Protein AF-A0A2S6QT26-F1 (afdb_monomer_lite)

Foldseek 3Di:
DPPPFDFDDDPDPDTDGDDDPPDDPVNVVVVVVVVVCVVVVD

Radius of gyration: 11.74 Å; chains: 1; bounding box: 24×23×24 Å

Secondary structure (DSSP, 8-state):
---S------SSS-PPP---TT--HHHHHHHHHHHHHHHH--

pLDDT: mean 80.87, std 16.31, range [43.66, 97.38]

Structure (mmCIF, N/CA/C/O backbone):
data_AF-A0A2S6QT26-F1
#
_entry.id   AF-A0A2S6QT26-F1
#
loop_
_atom_site.group_PDB
_atom_site.id
_atom_site.type_symbol
_atom_site.label_atom_id
_atom_site.label_alt_id
_atom_site.label_comp_id
_atom_site.label_asym_id
_atom_site.label_entity_id
_atom_site.label_seq_id
_atom_site.pdbx_PDB_ins_code
_atom_site.Cartn_x
_atom_site.Cartn_y
_atom_site.Cartn_z
_atom_site.occupancy
_atom_site.B_iso_or_equiv
_atom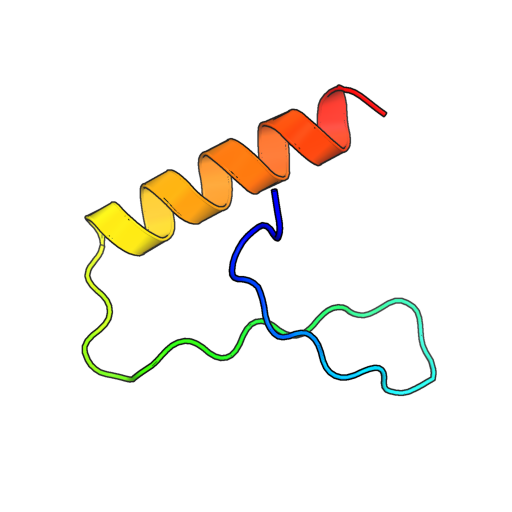_site.auth_seq_id
_atom_site.auth_comp_id
_atom_site.auth_asym_id
_atom_site.auth_atom_id
_atom_site.pdbx_PDB_model_num
ATOM 1 N N . MET A 1 1 ? 16.645 0.058 5.971 1.00 43.66 1 MET A N 1
ATOM 2 C CA . MET A 1 1 ? 15.275 -0.015 6.516 1.00 43.66 1 MET A CA 1
ATOM 3 C C . MET A 1 1 ? 14.419 -0.594 5.406 1.00 43.66 1 MET A C 1
ATOM 5 O O . MET A 1 1 ? 14.250 0.074 4.397 1.00 43.66 1 MET A O 1
ATOM 9 N N . GLU A 1 2 ? 14.029 -1.865 5.515 1.00 55.59 2 GLU A N 1
ATOM 10 C CA . GLU A 1 2 ? 13.116 -2.503 4.555 1.00 55.59 2 GLU A CA 1
ATOM 11 C C . GLU A 1 2 ? 11.751 -1.820 4.647 1.00 55.59 2 GLU A C 1
ATOM 13 O O . GLU A 1 2 ? 11.155 -1.757 5.719 1.00 55.59 2 GLU A O 1
ATOM 18 N N . THR A 1 3 ? 11.264 -1.274 3.537 1.00 58.31 3 THR A N 1
ATOM 19 C CA . THR A 1 3 ? 10.056 -0.437 3.457 1.00 58.31 3 THR A CA 1
ATOM 20 C C . THR A 1 3 ? 8.740 -1.221 3.531 1.00 58.31 3 THR A C 1
ATOM 22 O O . THR A 1 3 ? 7.707 -0.703 3.130 1.00 58.31 3 THR A O 1
ATOM 25 N N . GLY A 1 4 ? 8.735 -2.455 4.049 1.00 60.00 4 GLY A N 1
ATOM 26 C CA . GLY A 1 4 ? 7.507 -3.210 4.350 1.00 60.00 4 GLY A CA 1
ATOM 27 C C . GLY A 1 4 ? 6.622 -3.572 3.148 1.00 60.00 4 GLY A C 1
ATOM 28 O O . GLY A 1 4 ? 5.523 -4.087 3.339 1.00 60.00 4 GLY A O 1
ATOM 29 N N . VAL A 1 5 ? 7.076 -3.333 1.915 1.00 62.28 5 VAL A N 1
ATOM 30 C CA . VAL A 1 5 ? 6.311 -3.628 0.701 1.00 62.28 5 VAL A CA 1
ATOM 31 C C . VAL A 1 5 ? 6.775 -4.954 0.104 1.00 62.28 5 VAL A C 1
ATOM 33 O O . VAL A 1 5 ? 7.892 -5.073 -0.394 1.00 62.28 5 VAL A O 1
ATOM 36 N N . LEU A 1 6 ? 5.884 -5.946 0.103 1.00 64.75 6 LEU A N 1
ATOM 37 C CA . LEU A 1 6 ? 6.040 -7.184 -0.661 1.00 64.75 6 LEU A CA 1
ATOM 38 C C . LEU A 1 6 ? 5.544 -6.960 -2.097 1.00 64.75 6 LEU A C 1
ATOM 40 O O . LEU A 1 6 ? 4.344 -6.819 -2.323 1.00 64.75 6 LEU A O 1
ATOM 44 N N . SER A 1 7 ? 6.463 -6.954 -3.065 1.00 65.50 7 SER A N 1
ATOM 45 C CA . SER A 1 7 ? 6.155 -6.935 -4.502 1.00 65.50 7 SER A CA 1
ATOM 46 C C . SER A 1 7 ? 6.604 -8.248 -5.152 1.00 65.50 7 SER A C 1
ATOM 48 O O . SER A 1 7 ? 7.704 -8.730 -4.885 1.00 65.50 7 SER A O 1
ATOM 50 N N . LYS A 1 8 ? 5.752 -8.847 -5.994 1.00 59.56 8 LYS A N 1
ATOM 51 C CA . LYS A 1 8 ? 6.060 -10.053 -6.784 1.00 59.56 8 LYS A CA 1
ATOM 52 C C . LYS A 1 8 ? 6.235 -9.654 -8.249 1.00 59.56 8 LYS A C 1
ATOM 54 O O . LYS A 1 8 ? 5.278 -9.184 -8.857 1.00 59.56 8 LYS A O 1
ATOM 59 N N . GLU A 1 9 ? 7.425 -9.864 -8.809 1.00 56.41 9 GLU A N 1
ATOM 60 C CA . GLU A 1 9 ? 7.715 -9.558 -10.215 1.00 56.41 9 GLU A CA 1
ATOM 61 C C . GLU A 1 9 ? 7.010 -10.531 -11.173 1.00 56.41 9 GLU A C 1
ATOM 63 O O . GLU A 1 9 ? 7.087 -11.753 -11.029 1.00 56.41 9 GLU A O 1
ATOM 68 N N . THR A 1 10 ? 6.342 -9.977 -12.185 1.00 53.25 10 THR A N 1
ATOM 69 C CA . THR A 1 10 ? 5.794 -10.711 -13.332 1.00 53.25 10 THR A CA 1
ATOM 70 C C . THR A 1 10 ? 6.176 -9.975 -14.619 1.00 53.25 10 THR A C 1
ATOM 72 O O . THR A 1 10 ? 5.409 -9.142 -15.069 1.00 53.25 10 THR A O 1
ATOM 75 N N . HIS A 1 11 ? 7.377 -10.232 -15.151 1.00 61.62 11 HIS A N 1
ATOM 76 C CA . HIS A 1 11 ? 7.927 -9.944 -16.500 1.00 61.62 11 HIS A CA 1
ATOM 77 C C . HIS A 1 11 ? 7.593 -8.670 -17.322 1.00 61.62 11 HIS A C 1
ATOM 79 O O . HIS A 1 11 ? 8.180 -8.511 -18.385 1.00 61.62 11 HIS A O 1
ATOM 85 N N . GLU A 1 12 ? 6.786 -7.713 -16.882 1.00 61.19 12 GLU A N 1
ATOM 86 C CA . GLU A 1 12 ? 6.490 -6.481 -17.624 1.00 61.19 12 GLU A CA 1
ATOM 87 C C . GLU A 1 12 ? 6.234 -5.372 -16.605 1.00 61.19 12 GLU A C 1
ATOM 89 O O . GLU A 1 12 ? 5.200 -5.445 -15.967 1.00 61.19 12 GLU A O 1
ATOM 94 N N . ASN A 1 13 ? 7.182 -4.438 -16.399 1.00 74.31 13 ASN A N 1
ATOM 95 C CA . ASN A 1 13 ? 7.144 -3.104 -15.735 1.00 74.31 13 ASN A CA 1
ATOM 96 C C . ASN A 1 13 ? 6.035 -2.751 -14.702 1.00 74.31 13 ASN A C 1
ATOM 98 O O . ASN A 1 13 ? 5.753 -1.577 -14.470 1.00 74.31 13 ASN A O 1
ATOM 102 N N . VAL A 1 14 ? 5.390 -3.727 -14.075 1.00 80.19 14 VAL A N 1
ATOM 103 C CA . VAL A 1 14 ? 4.162 -3.575 -13.301 1.00 80.19 14 VAL A CA 1
ATOM 104 C C . VAL A 1 14 ? 4.433 -4.075 -11.897 1.00 80.19 14 VAL A C 1
ATOM 106 O O . VAL A 1 14 ? 4.739 -5.245 -11.669 1.00 80.19 14 VAL A O 1
ATOM 109 N N . ILE A 1 15 ? 4.273 -3.164 -10.944 1.00 81.38 15 ILE A N 1
ATOM 110 C CA . ILE A 1 15 ? 4.354 -3.443 -9.515 1.00 81.38 15 ILE A CA 1
ATOM 111 C C . ILE A 1 15 ? 2.929 -3.644 -9.003 1.00 81.38 15 ILE A C 1
ATOM 113 O O . ILE A 1 15 ? 2.079 -2.764 -9.140 1.00 81.38 15 ILE A O 1
ATOM 117 N N . ARG A 1 16 ? 2.654 -4.814 -8.417 1.00 85.94 16 ARG A N 1
ATOM 118 C CA . ARG A 1 16 ? 1.351 -5.126 -7.818 1.00 85.94 16 ARG A CA 1
ATOM 119 C C . ARG A 1 16 ? 1.423 -4.998 -6.302 1.00 85.94 16 ARG A C 1
ATOM 121 O O . ARG A 1 16 ? 2.136 -5.757 -5.654 1.00 85.94 16 ARG A O 1
ATOM 128 N N . PHE A 1 17 ? 0.592 -4.118 -5.755 1.00 86.81 17 PHE A N 1
ATOM 129 C CA . PHE A 1 17 ? 0.352 -4.009 -4.320 1.00 86.81 17 PHE A CA 1
ATOM 130 C C . PHE A 1 17 ? -0.915 -4.791 -3.963 1.00 86.81 17 PHE A C 1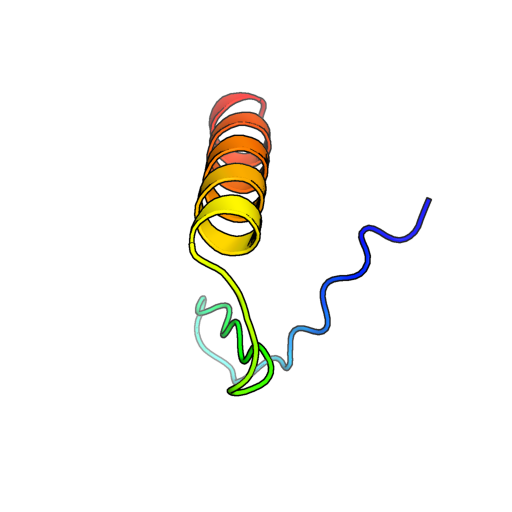
ATOM 132 O O . PHE A 1 17 ? -1.980 -4.543 -4.525 1.00 86.81 17 PHE A O 1
ATOM 139 N N . ALA A 1 18 ? -0.793 -5.763 -3.060 1.00 89.50 18 ALA A N 1
ATOM 140 C CA . ALA A 1 18 ? -1.896 -6.616 -2.617 1.00 89.50 18 ALA A CA 1
ATOM 141 C C . ALA A 1 18 ? -2.049 -6.533 -1.087 1.00 89.50 18 ALA A C 1
ATOM 143 O O . ALA A 1 18 ? -1.604 -7.440 -0.380 1.00 89.50 18 ALA A O 1
ATOM 144 N N . PRO A 1 19 ? -2.617 -5.432 -0.561 1.00 88.94 19 PRO A N 1
ATOM 145 C CA . PRO A 1 19 ? -2.828 -5.272 0.872 1.00 88.94 19 PRO A CA 1
ATOM 146 C C . PRO A 1 19 ? -3.899 -6.238 1.413 1.00 88.94 19 PRO A C 1
ATOM 148 O O . PRO A 1 19 ? -4.700 -6.782 0.644 1.00 88.94 19 PRO A O 1
ATOM 151 N N . PRO A 1 20 ? -3.942 -6.461 2.739 1.00 93.69 20 PRO A N 1
ATOM 152 C CA . PRO A 1 20 ? -4.987 -7.261 3.366 1.00 93.69 20 PRO A CA 1
ATOM 153 C C . PRO A 1 20 ? -6.359 -6.574 3.269 1.00 93.69 20 PRO A C 1
ATOM 155 O O . PRO A 1 20 ? -6.457 -5.353 3.219 1.00 93.69 20 PRO A O 1
ATOM 158 N N . LEU A 1 21 ? -7.441 -7.358 3.324 1.00 93.19 21 LEU A N 1
ATOM 159 C CA . LEU A 1 21 ? -8.823 -6.851 3.203 1.00 93.19 21 LEU A CA 1
ATOM 160 C C . LEU A 1 21 ? -9.277 -5.952 4.368 1.00 93.19 21 LEU A C 1
ATOM 162 O O . LEU A 1 21 ? -10.341 -5.349 4.292 1.00 93.19 21 LEU A O 1
ATOM 166 N N . ILE A 1 22 ? -8.494 -5.903 5.446 1.00 97.12 22 ILE A N 1
ATOM 167 C CA . ILE A 1 22 ? -8.749 -5.092 6.642 1.00 97.12 22 ILE A CA 1
ATOM 168 C C . ILE A 1 22 ? -8.154 -3.677 6.535 1.00 97.12 22 ILE A C 1
ATOM 170 O O . ILE A 1 22 ? -8.346 -2.887 7.452 1.00 97.12 22 ILE A O 1
ATOM 174 N N . ILE A 1 23 ? -7.412 -3.379 5.458 1.00 96.62 23 ILE A N 1
ATOM 175 C CA . ILE A 1 23 ? -6.689 -2.111 5.294 1.00 96.62 23 ILE A CA 1
ATOM 176 C C . ILE A 1 23 ? -7.625 -0.903 5.433 1.00 96.62 23 ILE A C 1
ATOM 178 O O . ILE A 1 23 ? -8.742 -0.903 4.903 1.00 96.62 23 ILE A O 1
ATOM 182 N N . THR A 1 24 ? -7.171 0.126 6.145 1.00 97.38 24 THR A N 1
ATOM 183 C CA . THR A 1 24 ? -7.934 1.362 6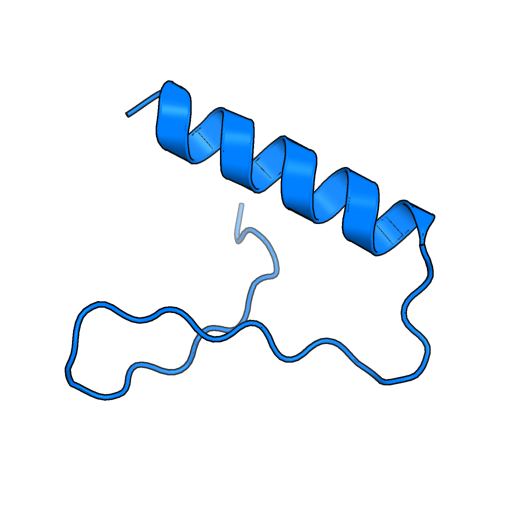.339 1.00 97.38 24 THR A CA 1
ATOM 184 C C . THR A 1 24 ? -7.640 2.385 5.248 1.00 97.38 24 THR A C 1
ATOM 186 O O . THR A 1 24 ? -6.680 2.278 4.484 1.00 97.38 24 THR A O 1
ATOM 189 N N . LYS A 1 25 ? -8.488 3.414 5.161 1.00 95.88 25 LYS A N 1
ATOM 190 C CA . LYS A 1 25 ? -8.277 4.508 4.213 1.00 95.88 25 LYS A CA 1
ATOM 191 C C . LYS A 1 25 ? -6.994 5.279 4.528 1.00 95.88 25 LYS A C 1
ATOM 193 O O . LYS A 1 25 ? -6.245 5.601 3.616 1.00 95.88 25 LYS A O 1
ATOM 198 N N . GLU A 1 26 ? -6.734 5.528 5.804 1.00 97.19 26 GLU A N 1
ATOM 199 C CA . GLU A 1 26 ? -5.558 6.261 6.265 1.00 97.19 26 GLU A CA 1
ATOM 200 C C . GLU A 1 26 ? -4.260 5.536 5.881 1.00 97.19 26 GLU A C 1
ATOM 202 O O . GLU A 1 26 ? -3.308 6.172 5.437 1.00 97.19 26 GLU A O 1
ATOM 207 N N . GLU A 1 27 ? -4.241 4.202 5.977 1.00 95.94 27 GLU A N 1
ATOM 208 C CA . GLU A 1 27 ? -3.101 3.380 5.552 1.00 95.94 27 GLU A CA 1
ATOM 209 C C . GLU A 1 27 ? -2.864 3.460 4.035 1.00 95.94 27 GLU A C 1
ATOM 211 O O . GLU A 1 27 ? -1.716 3.464 3.583 1.00 95.94 27 GLU A O 1
ATOM 216 N N . ILE A 1 28 ? -3.935 3.545 3.236 1.00 95.38 28 ILE A N 1
ATOM 217 C CA . ILE A 1 28 ? -3.836 3.748 1.784 1.00 95.38 28 ILE A CA 1
ATOM 218 C C . ILE A 1 28 ? -3.286 5.142 1.479 1.00 95.38 28 ILE A C 1
ATOM 220 O O . ILE A 1 28 ? -2.368 5.259 0.669 1.00 95.38 28 ILE A O 1
ATOM 224 N N . ASP A 1 29 ? -3.822 6.178 2.123 1.00 96.38 29 ASP A N 1
ATOM 225 C CA . ASP A 1 29 ? -3.417 7.565 1.890 1.00 96.38 29 ASP A CA 1
ATOM 226 C C . ASP A 1 29 ? -1.919 7.754 2.222 1.00 96.38 29 ASP A C 1
ATOM 228 O O . ASP A 1 29 ? -1.166 8.285 1.404 1.00 96.38 29 ASP A O 1
ATOM 232 N N . GLU A 1 30 ? -1.440 7.197 3.343 1.00 96.00 30 GLU A N 1
ATOM 233 C CA . GLU A 1 30 ? -0.016 7.220 3.716 1.00 96.00 30 GLU A CA 1
ATOM 234 C C . GLU A 1 30 ? 0.867 6.450 2.713 1.00 96.00 30 GLU A C 1
ATOM 236 O O . GLU A 1 30 ? 1.983 6.870 2.385 1.00 96.00 30 GLU A O 1
ATOM 241 N N . ALA A 1 31 ? 0.389 5.309 2.206 1.00 93.56 31 ALA A N 1
ATOM 242 C CA . ALA A 1 31 ? 1.119 4.532 1.209 1.00 93.56 31 ALA A CA 1
ATOM 243 C C . ALA A 1 31 ? 1.258 5.295 -0.118 1.00 93.56 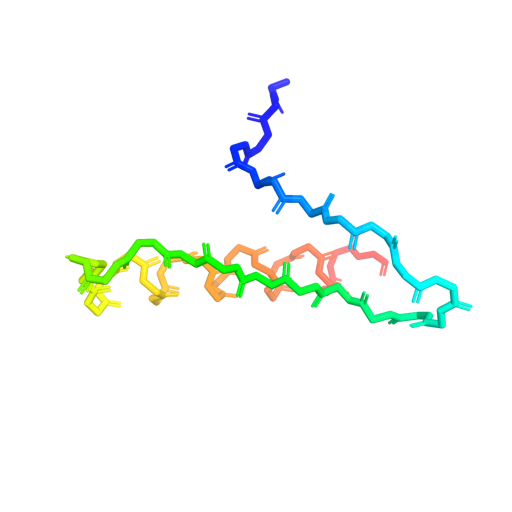31 ALA A C 1
ATOM 245 O O . ALA A 1 31 ? 2.327 5.270 -0.732 1.00 93.56 31 ALA A O 1
ATOM 246 N N . VAL A 1 32 ? 0.205 5.996 -0.549 1.00 93.75 32 VAL A N 1
ATOM 247 C CA . VAL A 1 32 ? 0.207 6.800 -1.778 1.00 93.75 32 VAL A CA 1
ATOM 248 C C . VAL A 1 32 ? 1.150 7.998 -1.659 1.00 93.75 32 VAL A C 1
ATOM 250 O O . VAL A 1 32 ? 1.934 8.222 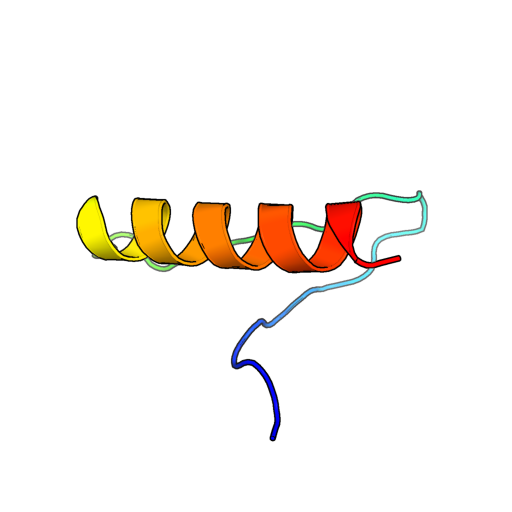-2.582 1.00 93.75 32 VAL A O 1
ATOM 253 N N . GLU A 1 33 ? 1.151 8.714 -0.530 1.00 95.31 33 GLU A N 1
ATOM 254 C CA . GLU A 1 33 ? 2.078 9.835 -0.301 1.00 95.31 33 GLU A CA 1
ATOM 255 C C . GLU A 1 33 ? 3.543 9.394 -0.401 1.00 95.31 33 GLU A C 1
ATOM 257 O O . GLU A 1 33 ? 4.359 10.031 -1.072 1.00 95.31 33 GLU A O 1
ATOM 262 N N . LYS A 1 34 ? 3.886 8.256 0.215 1.00 92.25 34 LYS A N 1
ATOM 263 C CA . LYS A 1 34 ? 5.244 7.697 0.139 1.00 92.25 34 LYS A CA 1
ATOM 264 C C . LYS A 1 34 ? 5.626 7.319 -1.288 1.00 92.25 34 LYS A C 1
ATOM 266 O O . LYS A 1 34 ? 6.764 7.555 -1.694 1.00 92.25 34 LYS A O 1
ATOM 271 N N . LEU A 1 35 ? 4.698 6.734 -2.047 1.00 92.56 35 LEU A N 1
ATOM 272 C CA . LEU A 1 35 ? 4.933 6.386 -3.448 1.00 92.56 35 LEU A CA 1
ATOM 273 C C . LEU A 1 35 ? 5.162 7.633 -4.304 1.00 92.56 35 LEU A C 1
ATOM 275 O O . LEU A 1 35 ? 6.103 7.641 -5.093 1.00 92.56 35 LEU A O 1
ATOM 279 N N . GLN A 1 36 ? 4.365 8.689 -4.122 1.00 93.31 36 GLN A N 1
ATOM 280 C CA . GLN A 1 36 ? 4.580 9.966 -4.809 1.00 93.31 36 GLN A CA 1
ATOM 281 C C . GLN A 1 36 ? 5.957 10.543 -4.496 1.00 93.31 36 GLN A C 1
ATOM 283 O O . GLN A 1 36 ? 6.712 10.830 -5.420 1.00 93.31 36 GLN A O 1
ATOM 288 N N . TYR A 1 37 ? 6.322 10.626 -3.214 1.00 94.62 37 TYR A N 1
ATOM 289 C CA . TYR A 1 37 ? 7.626 11.143 -2.803 1.00 94.62 37 TYR A CA 1
ATOM 290 C C . TYR A 1 37 ? 8.784 10.402 -3.482 1.00 94.62 37 TYR A C 1
ATOM 292 O O . TYR A 1 37 ? 9.712 11.031 -3.986 1.00 94.62 37 TYR A O 1
ATOM 300 N N . ILE A 1 38 ? 8.728 9.070 -3.525 1.00 90.31 38 ILE A N 1
ATOM 301 C CA . ILE A 1 38 ? 9.781 8.248 -4.132 1.00 90.31 38 ILE A CA 1
ATOM 302 C C . ILE A 1 38 ? 9.853 8.455 -5.648 1.00 90.31 38 ILE A C 1
ATOM 304 O O . ILE A 1 38 ? 10.953 8.516 -6.188 1.00 90.31 38 ILE A O 1
ATOM 308 N N . LEU A 1 39 ? 8.706 8.559 -6.326 1.00 88.69 39 LEU A N 1
ATOM 309 C CA . LEU A 1 39 ? 8.650 8.732 -7.780 1.00 88.69 39 LEU A CA 1
ATOM 310 C C . LEU A 1 39 ? 9.085 10.131 -8.229 1.00 88.69 39 LEU A C 1
ATOM 312 O O . LEU A 1 39 ? 9.648 10.265 -9.308 1.00 88.69 39 LEU A O 1
ATOM 316 N N . GLU A 1 40 ? 8.826 11.158 -7.422 1.00 88.38 40 GLU A N 1
ATOM 317 C CA . GLU A 1 40 ? 9.239 12.538 -7.706 1.00 88.38 40 GLU A CA 1
ATOM 318 C C . GLU A 1 40 ? 10.685 12.831 -7.286 1.00 88.38 40 GLU A C 1
ATOM 320 O O . GLU A 1 40 ? 11.317 13.725 -7.843 1.00 88.38 40 GLU A O 1
ATOM 325 N N . SER A 1 41 ? 11.217 12.093 -6.307 1.00 74.50 41 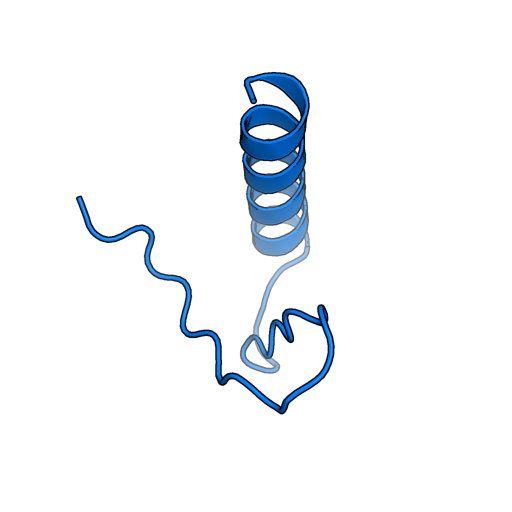SER A N 1
ATOM 326 C CA . SER A 1 41 ? 12.599 12.247 -5.821 1.00 74.50 41 SER A CA 1
ATOM 327 C C . SER A 1 41 ? 13.621 11.414 -6.608 1.00 74.50 41 SER A C 1
ATOM 329 O O . SER A 1 41 ? 14.770 11.296 -6.172 1.00 74.50 41 SER A O 1
ATOM 331 N N . TRP A 1 42 ? 13.199 10.807 -7.719 1.00 55.38 42 TRP A N 1
ATOM 332 C CA . TRP A 1 42 ? 14.024 10.002 -8.622 1.00 55.38 42 TRP A CA 1
ATOM 333 C C . TRP A 1 42 ? 14.511 10.802 -9.832 1.00 55.38 42 TRP A C 1
ATOM 335 O O . TRP A 1 42 ? 13.737 11.632 -10.358 1.00 55.38 42 TRP A O 1
#

Sequence (42 aa):
METGVLSKETHENVIRFAPPLIITKEEIDEAVEKLQYILESW